Protein AF-G8S1B0-F1 (afdb_monomer)

Mean predicted aligned error: 18.27 Å

Structure (mmCIF, N/CA/C/O backbone):
data_AF-G8S1B0-F1
#
_entry.id   AF-G8S1B0-F1
#
loop_
_atom_site.group_PDB
_atom_site.id
_atom_site.type_symbol
_atom_site.label_atom_id
_atom_site.label_alt_id
_atom_site.label_comp_id
_atom_site.label_asym_id
_atom_site.label_entity_id
_atom_site.label_seq_id
_atom_site.pdbx_PDB_ins_code
_atom_site.Cartn_x
_atom_site.Cartn_y
_atom_site.Cartn_z
_atom_site.occupancy
_atom_site.B_iso_or_equiv
_atom_site.auth_seq_id
_atom_site.auth_comp_id
_atom_site.auth_asym_id
_atom_site.auth_atom_id
_atom_site.pdbx_PDB_model_num
ATOM 1 N N . MET A 1 1 ? -30.822 -54.345 44.678 1.00 43.06 1 MET A N 1
ATOM 2 C CA . MET A 1 1 ? -30.191 -54.391 43.342 1.00 43.06 1 MET A CA 1
ATOM 3 C C . MET A 1 1 ? -30.052 -52.938 42.883 1.00 43.06 1 MET A C 1
ATOM 5 O O . MET A 1 1 ? -31.027 -52.382 42.411 1.00 43.06 1 MET A O 1
ATOM 9 N N . THR A 1 2 ? -29.061 -52.163 43.344 1.00 36.84 2 THR A N 1
ATOM 10 C CA . THR A 1 2 ? -27.625 -52.171 42.955 1.00 36.84 2 THR A CA 1
ATOM 11 C C . THR A 1 2 ? -27.467 -51.902 41.455 1.00 36.84 2 THR A C 1
ATOM 13 O O . THR A 1 2 ? -28.017 -52.671 40.685 1.00 36.84 2 THR A O 1
ATOM 16 N N . ALA A 1 3 ? -26.723 -50.930 40.928 1.00 38.84 3 ALA A N 1
ATOM 17 C CA . ALA A 1 3 ? -26.108 -49.689 41.395 1.00 38.84 3 ALA A CA 1
ATOM 18 C C . ALA A 1 3 ? -25.647 -48.938 40.119 1.00 38.84 3 ALA A C 1
ATOM 20 O O . ALA A 1 3 ? -25.311 -49.568 39.123 1.00 38.84 3 ALA A O 1
ATOM 21 N N . VAL A 1 4 ? -25.659 -47.604 40.176 1.00 42.97 4 VAL A N 1
ATOM 22 C CA . VAL A 1 4 ? -24.613 -46.668 39.713 1.00 42.97 4 VAL A CA 1
ATOM 23 C C . VAL A 1 4 ? -23.665 -47.142 38.597 1.00 42.97 4 VAL A C 1
ATOM 25 O O . VAL A 1 4 ? -22.850 -48.028 38.822 1.00 42.97 4 VAL A O 1
ATOM 28 N N . ASN A 1 5 ? -23.599 -46.394 37.488 1.00 45.94 5 ASN A N 1
ATOM 29 C CA . ASN A 1 5 ? -22.332 -46.261 36.763 1.00 45.94 5 ASN A CA 1
ATOM 30 C C . ASN A 1 5 ? -21.895 -44.791 36.695 1.00 45.94 5 ASN A C 1
ATOM 32 O O . ASN A 1 5 ? -22.405 -43.992 35.911 1.00 45.94 5 ASN A O 1
ATOM 36 N N . LYS A 1 6 ? -20.969 -44.442 37.592 1.00 46.66 6 LYS A N 1
ATOM 37 C CA . LYS A 1 6 ? -20.290 -43.150 37.709 1.00 46.66 6 LYS A CA 1
ATOM 38 C C . LYS A 1 6 ? -18.830 -43.445 38.066 1.00 46.66 6 LYS A C 1
ATOM 40 O O . LYS A 1 6 ? -18.536 -43.852 39.181 1.00 46.66 6 LYS A O 1
ATOM 45 N N . ILE A 1 7 ? -17.939 -43.221 37.114 1.00 52.38 7 ILE A N 1
ATOM 46 C CA . ILE A 1 7 ? -16.470 -43.172 37.224 1.00 52.38 7 ILE A CA 1
ATOM 47 C C . ILE A 1 7 ? -16.101 -42.187 36.110 1.00 52.38 7 ILE A C 1
ATOM 49 O O . ILE A 1 7 ? -16.420 -42.453 34.962 1.00 52.38 7 ILE A O 1
ATOM 53 N N . LYS A 1 8 ? -15.649 -40.942 36.288 1.00 46.09 8 LYS A N 1
ATOM 54 C CA . LYS A 1 8 ? -14.748 -40.260 37.229 1.00 46.09 8 LYS A CA 1
ATOM 55 C C . LYS A 1 8 ? -13.370 -40.906 37.364 1.00 46.09 8 LYS A C 1
ATOM 57 O O . LYS A 1 8 ? -13.163 -41.711 38.258 1.00 46.09 8 LYS A O 1
ATOM 62 N N . ALA A 1 9 ? -12.422 -40.406 36.570 1.00 46.75 9 ALA A N 1
ATOM 63 C CA . ALA A 1 9 ? -11.045 -40.173 36.998 1.00 46.75 9 ALA A CA 1
ATOM 64 C C . ALA A 1 9 ? -10.407 -39.048 36.157 1.00 46.75 9 ALA A C 1
ATOM 66 O O . ALA A 1 9 ? -10.364 -39.112 34.933 1.00 46.75 9 ALA A O 1
ATOM 67 N N . ARG A 1 10 ? -9.942 -37.998 36.844 1.00 39.28 10 ARG A N 1
ATOM 68 C CA . ARG A 1 10 ? -8.823 -37.148 36.410 1.00 39.28 10 ARG A CA 1
ATOM 69 C C . ARG A 1 10 ? -7.539 -37.939 36.674 1.00 39.28 10 ARG A C 1
ATOM 71 O O . ARG A 1 10 ? -7.479 -38.604 37.704 1.00 39.28 10 ARG A O 1
ATOM 78 N N . GLY A 1 11 ? -6.512 -37.783 35.845 1.00 42.97 11 GLY A N 1
ATOM 79 C CA . GLY A 1 11 ? -5.170 -38.273 36.168 1.00 42.97 11 GLY A CA 1
ATOM 80 C C . GLY A 1 11 ? -4.238 -38.298 34.963 1.00 42.97 11 GLY A C 1
ATOM 81 O O . GLY A 1 11 ? -4.353 -39.156 34.104 1.00 42.97 11 GLY A O 1
ATOM 82 N N . THR A 1 12 ? -3.349 -37.316 34.915 1.00 47.34 12 THR A N 1
ATOM 83 C CA . THR A 1 12 ? -2.203 -37.119 34.017 1.00 47.34 12 THR A CA 1
ATOM 84 C C . THR A 1 12 ? -1.119 -38.197 34.160 1.00 47.34 12 THR A C 1
ATOM 86 O O . THR A 1 12 ? -0.865 -38.592 35.295 1.00 47.34 12 THR A O 1
ATOM 89 N N . ALA A 1 13 ? -0.405 -38.545 33.073 1.00 43.91 13 ALA A N 1
ATOM 90 C CA . ALA A 1 13 ? 1.067 -38.413 32.919 1.00 43.91 13 ALA A CA 1
ATOM 91 C C . ALA A 1 13 ? 1.710 -39.417 31.922 1.00 43.91 13 ALA A C 1
ATOM 93 O O . ALA A 1 13 ? 1.320 -40.579 31.872 1.00 43.91 13 ALA A O 1
ATOM 94 N N . THR A 1 14 ? 2.766 -38.928 31.242 1.00 40.19 14 THR A N 1
ATOM 95 C CA . THR A 1 14 ? 3.940 -39.647 30.673 1.00 40.19 14 THR A CA 1
ATOM 96 C C . THR A 1 14 ? 4.051 -39.799 29.136 1.00 40.19 14 THR A C 1
ATOM 98 O O . THR A 1 14 ? 3.695 -40.811 28.548 1.00 40.19 14 THR A O 1
ATOM 101 N N . THR A 1 15 ? 4.612 -38.747 28.520 1.00 50.31 15 THR A N 1
ATOM 102 C CA . THR A 1 15 ? 5.552 -38.636 27.364 1.00 50.31 15 THR A CA 1
ATOM 103 C C . THR A 1 15 ? 6.738 -39.638 27.409 1.00 50.31 15 THR A C 1
ATOM 105 O O . THR A 1 15 ? 7.060 -40.023 28.533 1.00 50.31 15 THR A O 1
ATOM 108 N N . PRO A 1 16 ? 7.554 -39.917 26.349 1.00 55.94 16 PRO A N 1
ATOM 109 C CA . PRO A 1 16 ? 7.408 -39.925 24.868 1.00 55.94 16 PRO A CA 1
ATOM 110 C C . PRO A 1 16 ? 7.788 -41.298 24.224 1.00 55.94 16 PRO A C 1
ATOM 112 O O . PRO A 1 16 ? 8.476 -42.086 24.856 1.00 55.94 16 PRO A O 1
ATOM 115 N N . GLU A 1 17 ? 7.512 -41.538 22.932 1.00 42.28 17 GLU A N 1
ATOM 116 C CA . GLU A 1 17 ? 8.460 -42.296 22.080 1.00 42.28 17 GLU A CA 1
ATOM 117 C C . GLU A 1 17 ? 8.334 -41.869 20.598 1.00 42.28 17 GLU A C 1
ATOM 119 O O . GLU A 1 17 ? 7.220 -41.840 20.070 1.00 42.28 17 GLU A O 1
ATOM 124 N N . PRO A 1 18 ? 9.433 -41.448 19.941 1.00 55.56 18 PRO A N 1
ATOM 125 C CA . PRO A 1 18 ? 9.419 -40.942 18.575 1.00 55.56 18 PRO A CA 1
ATOM 126 C C . PRO A 1 18 ? 9.523 -42.092 17.569 1.00 55.56 18 PRO A C 1
ATOM 128 O O . PRO A 1 18 ? 10.497 -42.842 17.562 1.00 55.56 18 PRO A O 1
ATOM 131 N N . GLU A 1 19 ? 8.571 -42.192 16.648 1.00 51.19 19 GLU A N 1
ATOM 132 C CA . GLU A 1 19 ? 8.740 -43.045 15.474 1.00 51.19 19 GLU A CA 1
ATOM 133 C C . GLU A 1 19 ? 9.707 -42.360 14.498 1.00 51.19 19 GLU A C 1
ATOM 135 O O . GLU A 1 19 ? 9.344 -41.482 13.712 1.00 51.19 19 GLU A O 1
ATOM 140 N N . HIS A 1 20 ? 10.983 -42.743 14.581 1.00 50.78 20 HIS A N 1
ATOM 141 C CA . HIS A 1 20 ? 12.014 -42.378 13.616 1.00 50.78 20 HIS A CA 1
ATOM 142 C C . HIS A 1 20 ? 11.718 -43.046 12.267 1.00 50.78 20 HIS A C 1
ATOM 144 O O . HIS A 1 20 ? 12.241 -44.114 11.956 1.00 50.78 20 HIS A O 1
ATOM 150 N N . THR A 1 21 ? 10.913 -42.391 11.431 1.00 48.19 21 THR A N 1
ATOM 151 C CA . THR A 1 21 ? 10.881 -42.696 9.998 1.00 48.19 21 THR A CA 1
ATOM 152 C C . THR A 1 21 ? 12.020 -41.935 9.329 1.00 48.19 21 THR A C 1
ATOM 154 O O . THR A 1 21 ? 11.974 -40.715 9.169 1.00 48.19 21 THR A O 1
ATOM 157 N N . THR A 1 22 ? 13.073 -42.668 8.969 1.00 54.56 22 THR A N 1
ATOM 158 C CA . THR A 1 22 ? 14.183 -42.223 8.123 1.00 54.56 22 THR A CA 1
ATOM 159 C C . THR A 1 22 ? 13.647 -41.603 6.833 1.00 54.56 22 THR A C 1
ATOM 161 O O . THR A 1 22 ? 13.317 -42.302 5.881 1.00 54.56 22 THR A O 1
ATOM 164 N N . THR A 1 23 ? 13.591 -40.275 6.793 1.00 53.59 23 THR A N 1
ATOM 165 C CA . THR A 1 23 ? 13.502 -39.508 5.550 1.00 53.59 23 THR A CA 1
ATOM 166 C C . THR A 1 23 ? 14.873 -38.877 5.373 1.00 53.59 23 THR A C 1
ATOM 168 O O . THR A 1 23 ? 15.352 -38.187 6.272 1.00 53.59 23 THR A O 1
ATOM 171 N N . GLY A 1 24 ? 15.563 -39.215 4.283 1.00 51.19 24 GLY A N 1
ATOM 172 C CA . GLY A 1 24 ? 16.912 -38.723 4.016 1.00 51.19 24 GLY A CA 1
ATOM 173 C C . 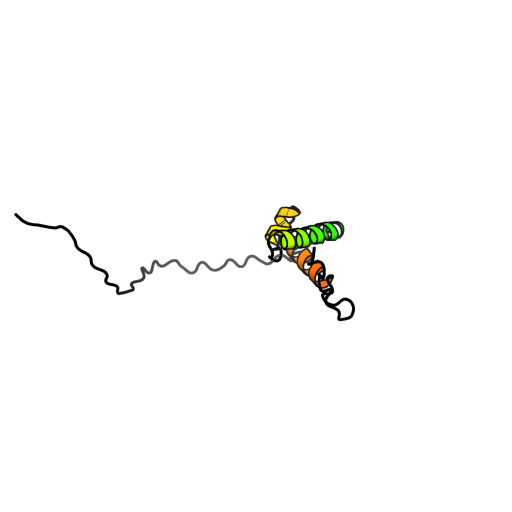GLY A 1 24 ? 16.985 -37.190 4.027 1.00 51.19 24 GLY A C 1
ATOM 174 O O . GLY A 1 24 ? 15.956 -36.522 3.909 1.00 51.19 24 GLY A O 1
ATOM 175 N N . PRO A 1 25 ? 18.188 -36.610 4.159 1.00 59.75 25 PRO A N 1
ATOM 176 C CA . PRO A 1 25 ? 18.366 -35.179 3.985 1.00 59.75 25 PRO A CA 1
ATOM 177 C C . PRO A 1 25 ? 18.012 -34.826 2.536 1.00 59.75 25 PRO A C 1
ATOM 179 O O . PRO A 1 25 ? 18.822 -34.986 1.625 1.00 59.75 25 PRO A O 1
ATOM 182 N N . THR A 1 26 ? 16.786 -34.358 2.310 1.00 59.09 26 THR A N 1
ATOM 183 C CA . THR A 1 26 ? 16.458 -33.593 1.111 1.00 59.09 26 THR A CA 1
ATOM 184 C C . THR A 1 26 ? 17.272 -32.314 1.219 1.00 59.09 26 THR A C 1
ATOM 186 O O . THR A 1 26 ? 16.909 -31.396 1.955 1.00 59.09 26 THR A O 1
ATOM 189 N N . ALA A 1 27 ? 18.432 -32.299 0.564 1.00 58.56 27 ALA A N 1
ATOM 190 C CA . ALA A 1 27 ? 19.228 -31.098 0.406 1.00 58.56 27 ALA A CA 1
ATOM 191 C C . ALA A 1 27 ? 18.306 -29.978 -0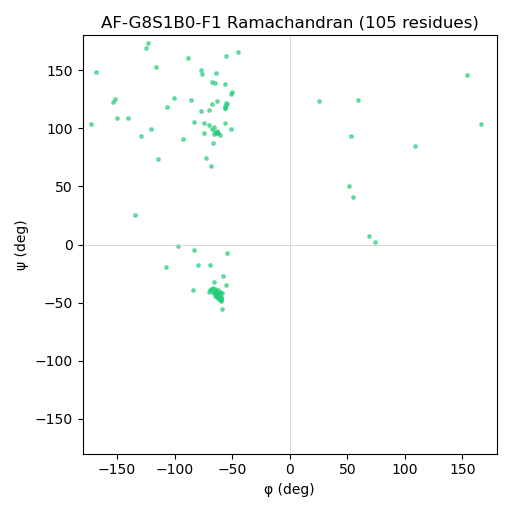.111 1.00 58.56 27 ALA A C 1
ATOM 193 O O . ALA A 1 27 ? 17.556 -30.215 -1.066 1.00 58.56 27 ALA A O 1
ATOM 194 N N . PRO A 1 28 ? 18.320 -28.780 0.498 1.00 66.31 28 PRO A N 1
ATOM 195 C CA . PRO A 1 28 ? 17.700 -27.620 -0.112 1.00 66.31 28 PRO A CA 1
ATOM 196 C C . PRO A 1 28 ? 18.344 -27.451 -1.484 1.00 66.31 28 PRO A C 1
ATOM 198 O O . PRO A 1 28 ? 19.556 -27.273 -1.589 1.00 66.31 28 PRO A O 1
ATOM 201 N N . VAL A 1 29 ? 17.553 -27.569 -2.546 1.00 62.81 29 VAL A N 1
ATOM 202 C CA . VAL A 1 29 ? 18.005 -27.152 -3.868 1.00 62.81 29 VAL A CA 1
ATOM 203 C C . VAL A 1 29 ? 18.173 -25.638 -3.764 1.00 62.81 29 VAL A C 1
ATOM 205 O O . VAL A 1 29 ? 17.182 -24.912 -3.737 1.00 62.81 29 VAL A O 1
ATOM 208 N N . GLU A 1 30 ? 19.414 -25.168 -3.614 1.00 61.75 30 GLU A N 1
ATOM 209 C CA . GLU A 1 30 ? 19.766 -23.756 -3.763 1.00 61.75 30 GLU A CA 1
ATOM 210 C C . GLU A 1 30 ? 19.398 -23.354 -5.190 1.00 61.75 30 GLU A C 1
ATOM 212 O O . GLU A 1 30 ? 20.132 -23.588 -6.151 1.00 61.75 30 GLU A O 1
ATOM 217 N N . GLN A 1 31 ? 18.196 -22.806 -5.347 1.00 67.31 31 GLN A N 1
ATOM 218 C CA . GLN A 1 31 ? 17.808 -22.144 -6.574 1.00 67.31 31 GLN A CA 1
ATOM 219 C C . GLN A 1 31 ? 18.740 -20.936 -6.729 1.00 67.31 31 GLN A C 1
ATOM 221 O O . GLN A 1 31 ? 18.799 -20.110 -5.814 1.00 67.31 31 GLN A O 1
ATOM 226 N N . PRO A 1 32 ? 19.480 -20.809 -7.846 1.00 62.91 32 PRO A N 1
ATOM 227 C CA . PRO A 1 32 ? 20.317 -19.646 -8.078 1.00 62.91 32 PRO A CA 1
ATOM 228 C C . PRO A 1 32 ? 19.457 -18.391 -7.950 1.00 62.91 32 PRO A C 1
ATOM 230 O O . PRO A 1 32 ? 18.464 -18.247 -8.670 1.00 62.91 32 PRO A O 1
ATOM 233 N N . ALA A 1 33 ? 19.813 -17.502 -7.022 1.00 61.88 33 ALA A N 1
ATOM 234 C CA . ALA A 1 33 ? 19.189 -16.197 -6.911 1.00 61.88 33 ALA A CA 1
ATOM 235 C C . ALA A 1 33 ? 19.476 -15.438 -8.212 1.00 61.88 33 ALA A C 1
ATOM 237 O O . ALA A 1 33 ? 20.550 -14.866 -8.402 1.00 61.88 33 ALA A O 1
ATOM 238 N N . THR A 1 34 ? 18.534 -15.476 -9.154 1.00 65.75 34 THR A N 1
ATOM 239 C CA . THR A 1 34 ? 18.558 -14.574 -10.302 1.00 65.75 34 THR A CA 1
ATOM 240 C C . THR A 1 34 ? 18.586 -13.148 -9.761 1.00 65.75 34 THR A C 1
ATOM 242 O O . THR A 1 34 ? 17.842 -12.883 -8.812 1.00 65.75 34 THR A O 1
ATOM 245 N N . PRO A 1 35 ? 19.390 -12.228 -10.324 1.00 59.84 35 PRO A N 1
ATOM 246 C CA . PRO A 1 35 ? 19.403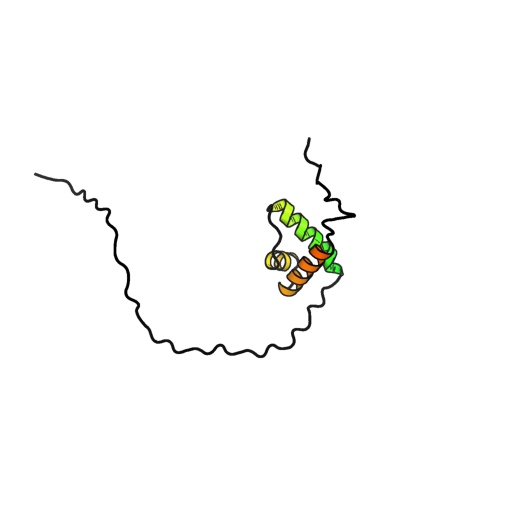 -10.840 -9.885 1.00 59.84 35 PRO A CA 1
ATOM 247 C C . PRO A 1 35 ? 17.983 -10.277 -9.991 1.00 59.84 35 PRO A C 1
ATOM 249 O O . PRO A 1 35 ? 17.466 -10.031 -11.082 1.00 59.84 35 PRO A O 1
ATOM 252 N N . GLN A 1 36 ? 17.326 -10.144 -8.837 1.00 60.56 36 GLN A N 1
ATOM 253 C CA . GLN A 1 36 ? 15.978 -9.620 -8.736 1.00 60.56 36 GLN A CA 1
ATOM 254 C C . GLN A 1 36 ? 16.086 -8.140 -9.068 1.00 60.56 36 GLN A C 1
ATOM 256 O O . GLN A 1 36 ? 16.602 -7.343 -8.287 1.00 60.56 36 GLN A O 1
ATOM 261 N N . THR A 1 37 ? 15.684 -7.788 -10.287 1.00 64.81 37 THR A N 1
ATOM 262 C CA . THR A 1 37 ? 15.591 -6.388 -10.691 1.00 64.81 37 THR A CA 1
ATOM 263 C C . THR A 1 37 ? 14.690 -5.708 -9.672 1.00 64.81 37 THR A C 1
ATOM 265 O O . THR A 1 37 ? 13.565 -6.166 -9.460 1.00 64.81 37 THR A O 1
ATOM 268 N N . ALA A 1 38 ? 15.212 -4.678 -8.996 1.00 62.81 38 ALA A N 1
ATOM 269 C CA . ALA A 1 38 ? 14.453 -3.955 -7.989 1.00 62.81 38 ALA A CA 1
ATOM 270 C C . ALA A 1 38 ? 13.108 -3.546 -8.608 1.00 62.81 38 ALA A C 1
ATOM 272 O O . ALA A 1 38 ? 13.104 -3.021 -9.729 1.00 62.81 38 ALA A O 1
ATOM 273 N N . PRO A 1 39 ? 11.975 -3.832 -7.944 1.00 63.38 39 PRO A N 1
ATOM 274 C CA . PRO A 1 39 ? 10.680 -3.479 -8.489 1.00 63.38 39 PRO A CA 1
ATOM 275 C C . PRO A 1 39 ? 10.666 -1.976 -8.762 1.00 63.38 39 PRO A C 1
ATOM 277 O O . PRO A 1 39 ? 10.827 -1.166 -7.849 1.00 63.38 39 PRO A O 1
ATOM 280 N N . VAL A 1 40 ? 10.501 -1.596 -10.030 1.00 71.75 40 VAL A N 1
ATOM 281 C CA . VAL A 1 40 ? 10.304 -0.195 -10.403 1.00 71.75 40 VAL A CA 1
ATOM 282 C C . VAL A 1 40 ? 8.951 0.204 -9.841 1.00 71.75 40 VAL A C 1
ATOM 284 O O . VAL A 1 40 ? 7.916 -0.140 -10.407 1.00 71.75 40 VAL A O 1
ATOM 287 N N . VAL A 1 41 ? 8.953 0.872 -8.688 1.00 67.81 41 VAL A N 1
ATOM 288 C CA . VAL A 1 41 ? 7.724 1.313 -8.034 1.00 67.81 41 VAL A CA 1
ATOM 289 C C . VAL A 1 41 ? 7.120 2.437 -8.868 1.00 67.81 41 VAL A C 1
ATOM 291 O O . VAL A 1 41 ? 7.730 3.503 -8.995 1.00 67.81 41 VAL A O 1
ATOM 294 N N . PRO A 1 42 ? 5.923 2.250 -9.443 1.00 77.62 42 PRO A N 1
ATOM 295 C CA . PRO A 1 42 ? 5.310 3.309 -10.216 1.00 77.62 42 PRO A CA 1
ATOM 296 C C . PRO A 1 42 ? 4.924 4.471 -9.293 1.00 77.62 42 PRO A C 1
ATOM 298 O O . PRO A 1 42 ? 4.121 4.311 -8.375 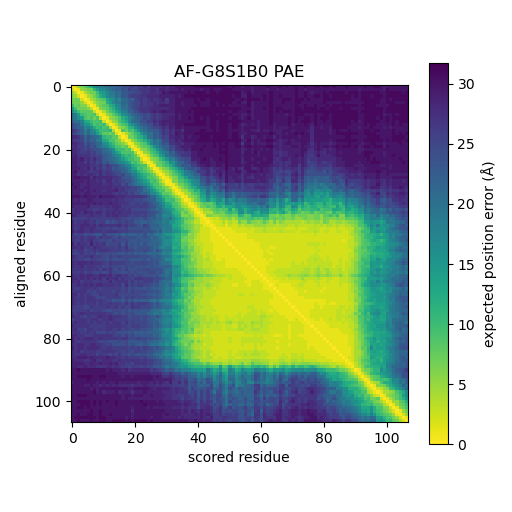1.00 77.62 42 PRO A O 1
ATOM 301 N N . ALA A 1 43 ? 5.471 5.662 -9.550 1.00 80.94 43 ALA A N 1
ATOM 302 C CA . ALA A 1 43 ? 5.260 6.844 -8.704 1.00 80.94 43 ALA A CA 1
ATOM 303 C C . ALA A 1 43 ? 3.774 7.227 -8.543 1.00 80.94 43 ALA A C 1
ATOM 305 O O . ALA A 1 43 ? 3.376 7.785 -7.522 1.00 80.94 43 ALA A O 1
ATOM 306 N N . HIS A 1 44 ? 2.933 6.882 -9.522 1.00 85.56 44 HIS A N 1
ATOM 307 C CA . HIS A 1 44 ? 1.491 7.125 -9.479 1.00 85.56 44 HIS A CA 1
ATOM 308 C C . HIS A 1 44 ? 0.746 6.258 -8.448 1.00 85.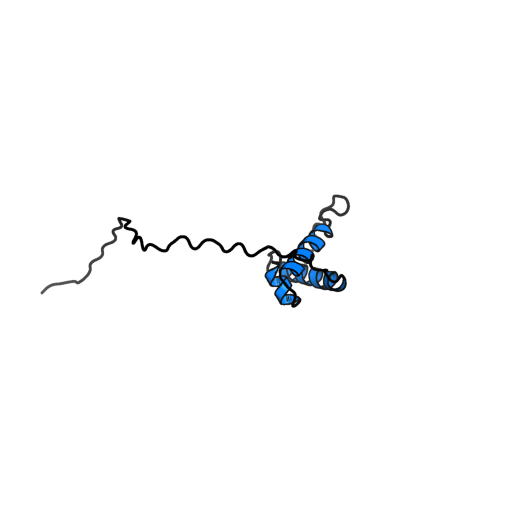56 44 HIS A C 1
ATOM 310 O O . HIS A 1 44 ? -0.369 6.605 -8.066 1.00 85.56 44 HIS A O 1
ATOM 316 N N . LEU A 1 45 ? 1.344 5.159 -7.967 1.00 89.50 45 LEU A N 1
ATOM 317 C CA . LEU A 1 45 ? 0.751 4.325 -6.916 1.00 89.50 45 LEU A CA 1
ATOM 318 C C . LEU A 1 45 ? 0.953 4.904 -5.518 1.00 89.50 45 LEU A C 1
ATOM 320 O O . LEU A 1 45 ? 0.243 4.529 -4.589 1.00 89.50 45 LEU A O 1
ATOM 324 N N . LEU A 1 46 ? 1.889 5.835 -5.355 1.00 89.50 46 LEU A N 1
ATOM 325 C CA . LEU A 1 46 ? 2.274 6.360 -4.050 1.00 89.50 46 LEU A CA 1
ATOM 326 C C . LEU A 1 46 ? 1.117 7.100 -3.343 1.00 89.50 46 LEU A C 1
ATOM 328 O O . LEU A 1 46 ? 0.880 6.824 -2.165 1.00 89.50 46 LEU A O 1
ATOM 332 N N . PRO A 1 47 ? 0.321 7.955 -4.022 1.00 90.69 47 PRO A N 1
ATOM 333 C CA . PRO A 1 47 ? -0.889 8.525 -3.432 1.00 90.69 47 PRO A CA 1
ATOM 334 C C . PRO A 1 47 ? -1.913 7.457 -3.017 1.00 90.69 47 PRO A C 1
ATOM 336 O O . PRO A 1 47 ? -2.407 7.492 -1.893 1.00 90.69 47 PRO A O 1
ATOM 339 N N . ALA A 1 48 ? -2.196 6.477 -3.882 1.00 92.56 48 ALA A N 1
ATOM 340 C CA . ALA A 1 48 ? -3.175 5.421 -3.608 1.00 92.56 48 ALA A CA 1
ATOM 341 C C . ALA A 1 48 ? -2.752 4.518 -2.434 1.00 92.56 48 ALA A C 1
ATOM 343 O O . ALA A 1 48 ? -3.571 4.168 -1.580 1.00 92.56 48 ALA A O 1
ATOM 344 N N . ALA A 1 49 ? -1.461 4.195 -2.350 1.00 92.31 49 ALA A N 1
ATOM 345 C CA . ALA A 1 49 ? -0.889 3.444 -1.245 1.00 92.31 49 ALA A CA 1
ATOM 346 C C . ALA A 1 49 ? -0.997 4.216 0.078 1.00 92.31 49 ALA A C 1
ATOM 348 O O . ALA A 1 49 ? -1.415 3.637 1.077 1.00 92.31 49 ALA A O 1
ATOM 349 N N . ARG A 1 50 ? -0.741 5.534 0.085 1.00 91.75 50 ARG A N 1
ATOM 350 C CA . ARG A 1 50 ? -0.937 6.381 1.279 1.00 91.75 50 ARG A CA 1
ATOM 351 C C . ARG A 1 50 ? -2.381 6.371 1.771 1.00 91.75 50 ARG A C 1
ATOM 353 O O . ARG A 1 50 ? -2.610 6.166 2.959 1.00 91.75 50 ARG A O 1
ATOM 360 N N . PHE A 1 51 ? -3.347 6.553 0.870 1.00 93.19 51 PHE A N 1
ATOM 361 C CA . PHE A 1 51 ? -4.764 6.475 1.235 1.00 93.19 51 PHE A CA 1
ATOM 362 C C . PHE A 1 51 ? -5.134 5.098 1.791 1.00 93.19 51 PHE A C 1
ATOM 364 O O . PHE A 1 51 ? -5.840 5.016 2.792 1.00 93.19 51 PHE A O 1
ATOM 371 N N . SER A 1 52 ? -4.619 4.025 1.184 1.00 93.56 52 SER A N 1
ATOM 372 C CA . SER A 1 52 ? -4.882 2.650 1.626 1.00 93.56 52 SER A CA 1
ATOM 373 C C . SER A 1 52 ? -4.324 2.365 3.020 1.00 93.56 52 SER A C 1
ATOM 375 O O . SER A 1 52 ? -5.015 1.740 3.821 1.00 93.56 52 SER A O 1
ATOM 377 N N . VAL A 1 53 ? -3.113 2.851 3.317 1.00 91.75 53 VAL A N 1
ATOM 378 C CA . VAL A 1 53 ? -2.481 2.757 4.644 1.00 91.75 53 VAL A CA 1
ATOM 379 C C . VAL A 1 53 ? -3.356 3.445 5.691 1.00 91.75 53 VAL A C 1
ATOM 381 O O . VAL A 1 53 ? -3.793 2.795 6.637 1.00 91.75 53 VAL A O 1
ATOM 384 N N . VAL A 1 54 ? -3.689 4.725 5.481 1.00 93.31 54 VAL A N 1
ATOM 385 C CA . VAL A 1 54 ? -4.498 5.511 6.429 1.00 93.31 54 VAL A CA 1
ATOM 386 C C . VAL A 1 54 ? -5.871 4.879 6.639 1.00 93.31 54 VAL A C 1
ATOM 388 O O . VAL A 1 54 ? -6.322 4.731 7.771 1.00 93.31 54 VAL A O 1
ATOM 391 N N . GLN A 1 55 ? -6.537 4.466 5.560 1.00 94.25 55 GLN A N 1
ATOM 392 C CA . GLN A 1 55 ? -7.850 3.838 5.651 1.00 94.25 55 GLN A CA 1
ATOM 393 C C . GLN A 1 55 ? -7.792 2.516 6.432 1.00 94.25 55 GLN A C 1
ATOM 395 O O . GLN A 1 55 ? -8.670 2.249 7.253 1.00 94.25 55 GLN A O 1
ATOM 400 N N . HIS A 1 56 ? -6.781 1.678 6.182 1.00 92.69 56 HIS A N 1
ATOM 401 C CA . HIS A 1 56 ? -6.608 0.416 6.899 1.00 92.69 56 HIS A CA 1
ATOM 402 C C . HIS A 1 56 ? -6.384 0.657 8.395 1.00 92.69 56 HIS A C 1
ATOM 404 O O . HIS A 1 56 ? -7.067 0.036 9.210 1.00 92.69 56 HIS A O 1
ATOM 410 N N . GLU A 1 57 ? -5.510 1.598 8.749 1.00 93.62 57 GLU A N 1
ATOM 411 C CA . GLU A 1 57 ? -5.239 1.970 10.142 1.00 93.62 57 GLU A CA 1
ATOM 412 C C . GLU A 1 57 ? -6.488 2.524 10.837 1.00 93.62 57 GLU A C 1
ATOM 414 O O . GLU A 1 57 ? -6.801 2.123 11.954 1.00 93.62 57 GLU A O 1
ATOM 419 N N . GLN A 1 58 ? -7.267 3.370 10.160 1.00 94.81 58 GLN A N 1
ATOM 420 C CA . GLN A 1 58 ? -8.527 3.896 10.696 1.00 94.81 58 GLN A CA 1
ATOM 421 C C . GLN A 1 58 ? -9.604 2.818 10.881 1.00 94.81 58 GLN A C 1
ATOM 423 O O . GLN A 1 58 ? -10.426 2.924 11.786 1.00 94.81 58 GLN A O 1
ATOM 428 N N . THR A 1 59 ? -9.617 1.794 10.025 1.00 94.31 59 THR A N 1
ATOM 429 C CA . THR A 1 59 ? -10.647 0.741 10.045 1.00 94.31 59 THR A CA 1
ATOM 430 C C . THR A 1 59 ? -10.326 -0.363 11.051 1.00 94.31 59 THR A C 1
ATOM 432 O O . THR A 1 59 ? -11.225 -0.889 11.701 1.00 94.31 59 THR A O 1
ATOM 435 N N . THR A 1 60 ? -9.053 -0.742 11.162 1.00 94.94 60 THR A N 1
ATOM 436 C CA . THR A 1 60 ? -8.618 -1.916 11.937 1.00 94.94 60 THR A CA 1
ATOM 437 C C . THR A 1 60 ? -7.905 -1.549 13.236 1.00 94.94 60 THR A C 1
ATOM 439 O O . THR A 1 60 ? -7.789 -2.388 14.128 1.00 94.94 60 THR A O 1
ATOM 442 N N . GLY A 1 61 ? -7.398 -0.318 13.346 1.00 93.75 61 GLY A N 1
ATOM 443 C CA . GLY A 1 61 ? -6.491 0.091 14.418 1.00 93.75 61 GLY A CA 1
ATOM 444 C C . GLY A 1 61 ? -5.101 -0.552 14.337 1.00 93.75 61 GLY A C 1
ATOM 445 O O . GLY A 1 61 ? -4.320 -0.400 15.272 1.00 93.75 61 GLY A O 1
ATOM 446 N N . GLN A 1 62 ? -4.792 -1.282 13.261 1.00 92.50 62 GLN A N 1
ATOM 447 C CA . GLN A 1 62 ? -3.521 -1.973 13.048 1.00 92.50 62 GLN A CA 1
ATOM 448 C C . GLN A 1 62 ? -2.782 -1.385 11.838 1.00 92.50 62 GLN A C 1
ATOM 450 O O . GLN A 1 62 ? -3.425 -0.854 10.931 1.00 92.50 62 GLN A O 1
ATOM 455 N N . PRO A 1 63 ? -1.439 -1.456 11.798 1.00 91.38 63 PRO A N 1
ATOM 456 C CA . PRO A 1 63 ? -0.675 -1.053 10.623 1.00 91.38 63 PRO A CA 1
ATOM 457 C C . PRO A 1 63 ? -0.933 -2.006 9.449 1.00 91.38 63 PRO A C 1
ATOM 459 O O . PRO A 1 63 ? -0.963 -3.222 9.629 1.00 91.38 63 PRO A O 1
ATOM 462 N N . ILE A 1 64 ? -1.047 -1.459 8.233 1.00 93.81 64 ILE A N 1
ATOM 463 C CA . ILE A 1 64 ? -1.252 -2.275 7.027 1.00 93.81 64 ILE A CA 1
ATOM 464 C C . ILE A 1 64 ? -0.041 -3.173 6.738 1.00 93.81 64 ILE A C 1
ATOM 466 O O . ILE A 1 64 ? 1.115 -2.748 6.853 1.00 93.81 64 ILE A O 1
ATOM 470 N N . THR A 1 65 ? -0.313 -4.413 6.338 1.00 94.06 65 THR A N 1
ATOM 471 C CA . THR A 1 65 ? 0.703 -5.384 5.911 1.00 94.06 65 THR A CA 1
ATOM 472 C C . THR A 1 65 ? 1.000 -5.262 4.412 1.00 94.06 65 THR A C 1
ATOM 474 O O . THR A 1 65 ? 0.209 -4.701 3.648 1.00 94.06 65 THR A O 1
ATOM 477 N N . ALA A 1 66 ? 2.149 -5.784 3.967 1.00 93.06 66 ALA A N 1
ATOM 478 C C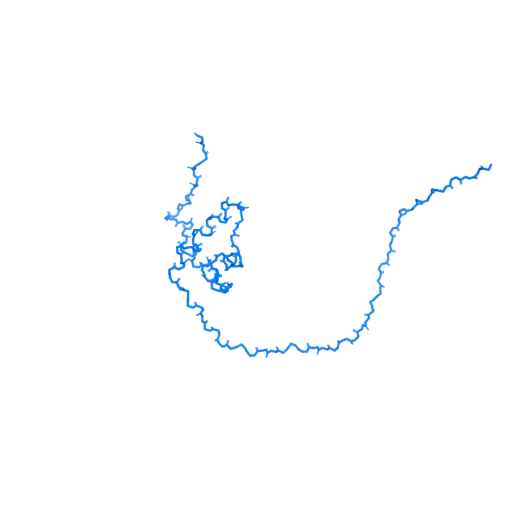A . ALA A 1 66 ? 2.501 -5.796 2.546 1.00 93.06 66 ALA A CA 1
ATOM 479 C C . ALA A 1 66 ? 1.497 -6.616 1.719 1.00 93.06 66 ALA A C 1
ATOM 481 O O . ALA A 1 66 ? 1.101 -6.173 0.643 1.00 93.06 66 ALA A O 1
ATOM 482 N N . ASP A 1 67 ? 1.031 -7.751 2.246 1.00 94.31 67 ASP A N 1
ATOM 483 C CA . ASP A 1 67 ? 0.027 -8.598 1.595 1.00 94.31 67 ASP A CA 1
ATOM 484 C C . ASP A 1 67 ? -1.330 -7.891 1.458 1.00 94.31 67 ASP A C 1
ATOM 486 O O . ASP A 1 67 ? -1.919 -7.887 0.377 1.00 94.31 67 ASP A O 1
ATOM 490 N N . ASP A 1 68 ? -1.802 -7.208 2.507 1.00 93.44 68 ASP A N 1
ATOM 491 C CA . ASP A 1 68 ? -3.061 -6.454 2.444 1.00 93.44 68 ASP A CA 1
ATOM 492 C C . ASP A 1 68 ? -2.995 -5.304 1.435 1.00 93.44 68 ASP A C 1
ATOM 494 O O . ASP A 1 68 ? -3.956 -5.044 0.702 1.00 93.44 68 ASP A O 1
ATOM 498 N N . LEU A 1 69 ? -1.865 -4.595 1.385 1.00 94.12 69 LEU A N 1
ATOM 499 C CA . LEU A 1 69 ? -1.670 -3.517 0.421 1.00 94.12 69 LEU A CA 1
ATOM 500 C C . LEU A 1 69 ? -1.559 -4.063 -1.012 1.00 94.12 69 LEU A C 1
ATOM 502 O O . LEU A 1 69 ? -2.126 -3.472 -1.935 1.00 94.12 69 LEU A O 1
ATOM 506 N N . ALA A 1 70 ? -0.880 -5.197 -1.189 1.00 94.44 70 ALA A N 1
ATOM 507 C CA . ALA A 1 70 ? -0.758 -5.890 -2.466 1.00 94.44 70 ALA A CA 1
ATOM 508 C C . ALA A 1 70 ? -2.125 -6.295 -3.026 1.00 94.44 70 ALA A C 1
ATOM 510 O O . ALA A 1 70 ? -2.419 -6.007 -4.188 1.00 94.44 70 ALA A O 1
ATOM 511 N N . LEU A 1 71 ? -2.993 -6.865 -2.185 1.00 95.00 71 LEU A N 1
ATOM 512 C CA . LEU A 1 71 ? -4.360 -7.231 -2.558 1.00 95.00 71 LEU A CA 1
ATOM 513 C C . LEU A 1 71 ? -5.205 -6.012 -2.947 1.00 95.00 71 LEU A C 1
ATOM 515 O O . LEU A 1 71 ? -5.934 -6.058 -3.936 1.00 95.00 71 LEU A O 1
ATOM 519 N N . ARG A 1 72 ? -5.098 -4.904 -2.205 1.00 92.81 72 ARG A N 1
ATOM 520 C CA . ARG A 1 72 ? -5.883 -3.682 -2.462 1.00 92.81 72 ARG A CA 1
ATOM 521 C C . ARG A 1 72 ? -5.498 -2.977 -3.758 1.00 92.81 72 ARG A C 1
ATOM 523 O O . ARG A 1 72 ? -6.369 -2.437 -4.434 1.00 92.81 72 ARG A O 1
ATOM 530 N N . LEU A 1 73 ? -4.206 -2.951 -4.085 1.00 92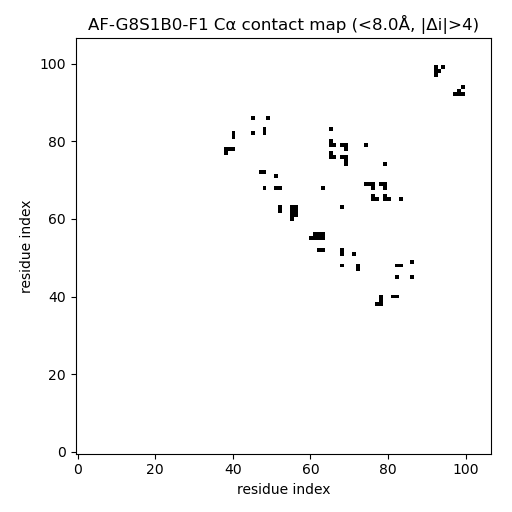.06 73 LEU A N 1
ATOM 531 C CA . LEU A 1 73 ? -3.684 -2.270 -5.275 1.00 92.06 73 LEU A CA 1
ATOM 532 C C . LEU A 1 73 ? -3.466 -3.213 -6.467 1.00 92.06 73 LEU A C 1
ATOM 534 O O . LEU A 1 73 ? -3.068 -2.747 -7.532 1.00 92.06 73 LEU A O 1
ATOM 538 N N . ASN A 1 74 ? -3.739 -4.511 -6.300 1.00 93.12 74 ASN A N 1
ATOM 539 C CA . ASN A 1 74 ? -3.480 -5.563 -7.283 1.00 93.12 74 ASN A CA 1
ATOM 540 C C . ASN A 1 74 ? -2.025 -5.548 -7.797 1.00 93.12 74 ASN A C 1
ATOM 542 O O . ASN A 1 74 ? -1.760 -5.532 -9.001 1.00 93.12 74 ASN A O 1
ATOM 546 N N . ILE A 1 75 ? -1.078 -5.510 -6.859 1.00 90.94 75 ILE A N 1
ATOM 547 C CA . ILE A 1 75 ? 0.372 -5.515 -7.107 1.00 90.94 75 ILE A CA 1
ATOM 548 C C . ILE A 1 75 ? 1.031 -6.692 -6.385 1.00 90.94 75 ILE A C 1
ATOM 550 O O . ILE A 1 75 ? 0.391 -7.393 -5.608 1.00 90.94 75 ILE A O 1
ATOM 554 N N . THR A 1 76 ? 2.324 -6.919 -6.619 1.00 91.38 76 THR A N 1
ATOM 555 C CA . THR A 1 76 ? 3.066 -7.949 -5.881 1.00 91.38 76 THR A CA 1
ATOM 556 C C . THR A 1 76 ? 3.419 -7.478 -4.460 1.00 91.38 76 THR A C 1
ATOM 558 O O . THR A 1 76 ? 3.663 -6.282 -4.259 1.00 91.38 76 THR A O 1
ATOM 561 N N . PRO A 1 77 ? 3.533 -8.398 -3.479 1.00 90.12 77 PRO A N 1
ATOM 562 C CA . PRO A 1 77 ? 3.947 -8.061 -2.112 1.00 90.12 77 PRO A CA 1
ATOM 563 C C . PRO A 1 77 ? 5.288 -7.321 -2.037 1.00 90.12 77 PRO A C 1
ATOM 565 O O . PRO A 1 77 ? 5.430 -6.401 -1.243 1.00 90.12 77 PRO A O 1
ATOM 568 N N . ALA A 1 78 ? 6.240 -7.632 -2.924 1.00 88.31 78 ALA A N 1
ATOM 569 C CA . ALA A 1 78 ? 7.540 -6.955 -2.973 1.00 88.31 78 ALA A CA 1
ATOM 570 C C . ALA A 1 78 ? 7.428 -5.461 -3.357 1.00 88.31 78 ALA A C 1
ATOM 572 O O . ALA A 1 78 ? 8.124 -4.604 -2.805 1.00 88.31 78 ALA A O 1
ATOM 573 N N . VAL A 1 79 ? 6.522 -5.117 -4.284 1.00 89.50 79 VAL A N 1
ATOM 574 C CA . VAL A 1 79 ? 6.244 -3.711 -4.638 1.00 89.50 79 VAL A CA 1
ATOM 575 C C . VAL A 1 79 ? 5.526 -3.017 -3.478 1.00 89.50 79 VAL A C 1
ATOM 577 O O . VAL A 1 79 ? 5.846 -1.874 -3.151 1.00 89.50 79 VAL A O 1
ATOM 580 N N . ALA A 1 80 ? 4.580 -3.707 -2.837 1.00 91.25 80 ALA A N 1
ATOM 581 C CA . ALA A 1 80 ? 3.844 -3.193 -1.686 1.00 91.25 80 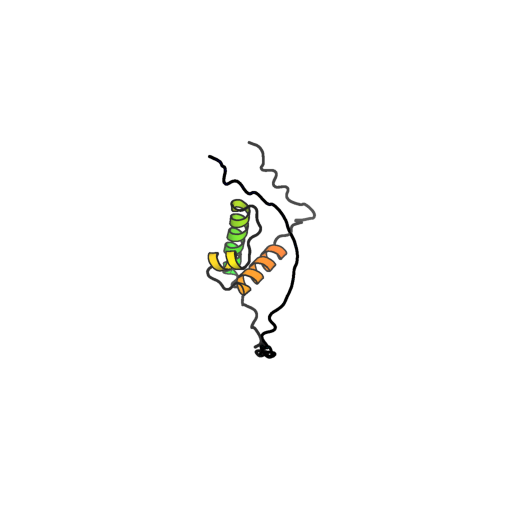ALA A CA 1
ATOM 582 C C . ALA A 1 80 ? 4.760 -2.915 -0.482 1.00 91.25 80 ALA A C 1
ATOM 584 O O . ALA A 1 80 ? 4.651 -1.858 0.134 1.00 91.25 80 ALA A O 1
ATOM 585 N N . GLU A 1 81 ? 5.709 -3.803 -0.189 1.00 91.31 81 GLU A N 1
ATOM 586 C CA . GLU A 1 81 ? 6.717 -3.609 0.855 1.00 91.31 81 GLU A CA 1
ATOM 587 C C . GLU A 1 81 ? 7.575 -2.370 0.576 1.00 91.31 81 GLU A C 1
ATOM 589 O O . GLU A 1 81 ? 7.739 -1.509 1.442 1.00 91.31 81 GLU A O 1
ATOM 594 N N . THR A 1 82 ? 8.038 -2.218 -0.668 1.00 89.94 82 THR A N 1
ATOM 595 C CA . THR A 1 82 ? 8.810 -1.036 -1.080 1.00 89.94 82 THR A CA 1
ATOM 596 C C . THR A 1 82 ? 7.988 0.250 -0.916 1.00 89.94 82 THR A C 1
ATOM 598 O O . THR A 1 82 ? 8.501 1.263 -0.430 1.00 89.94 82 THR A O 1
ATOM 601 N N . LEU A 1 83 ? 6.695 0.219 -1.261 1.00 90.81 83 LEU A N 1
ATOM 602 C CA . LEU A 1 83 ? 5.772 1.341 -1.061 1.00 90.81 83 LEU A CA 1
ATOM 603 C C . LEU A 1 83 ? 5.579 1.677 0.421 1.00 90.81 83 LEU A C 1
ATOM 605 O O . LEU A 1 83 ? 5.629 2.853 0.774 1.00 90.81 83 LEU A O 1
ATOM 609 N N . ILE A 1 84 ? 5.388 0.680 1.289 1.00 91.12 84 ILE A N 1
ATOM 610 C CA . ILE A 1 84 ? 5.217 0.890 2.735 1.00 91.12 84 ILE A CA 1
ATOM 611 C C . ILE A 1 84 ? 6.466 1.541 3.329 1.00 91.12 84 ILE A C 1
ATOM 613 O O . ILE A 1 84 ? 6.343 2.533 4.049 1.00 91.12 84 ILE A O 1
ATOM 617 N N . THR A 1 85 ? 7.655 1.037 2.995 1.00 90.00 85 THR A N 1
ATOM 618 C CA . THR A 1 85 ? 8.930 1.618 3.441 1.00 90.00 85 THR A CA 1
ATOM 619 C C . THR A 1 85 ? 9.066 3.060 2.963 1.00 90.00 85 THR A C 1
ATOM 621 O O . THR A 1 85 ? 9.252 3.961 3.776 1.00 90.00 85 THR A O 1
ATOM 624 N N . THR A 1 86 ? 8.814 3.315 1.674 1.00 88.31 86 THR A N 1
ATOM 625 C CA . THR A 1 86 ? 8.861 4.673 1.104 1.00 88.31 86 THR A CA 1
ATOM 626 C C . THR A 1 86 ? 7.881 5.624 1.801 1.00 88.31 86 THR A C 1
ATOM 628 O O . THR A 1 86 ? 8.208 6.779 2.077 1.00 88.31 86 THR A O 1
ATOM 631 N N . ILE A 1 87 ? 6.662 5.166 2.103 1.00 87.69 87 ILE A N 1
ATOM 632 C CA . ILE A 1 87 ? 5.648 5.969 2.799 1.00 87.69 87 ILE A CA 1
ATOM 633 C C . ILE A 1 87 ? 6.073 6.268 4.234 1.00 87.69 87 ILE A C 1
ATOM 635 O O . ILE A 1 87 ? 5.884 7.398 4.673 1.00 87.69 87 ILE A O 1
ATOM 639 N N . ARG A 1 88 ? 6.649 5.295 4.946 1.00 85.31 88 ARG A N 1
ATOM 640 C CA . ARG A 1 88 ? 7.153 5.479 6.314 1.00 85.31 88 ARG A CA 1
ATOM 641 C C . ARG A 1 88 ? 8.336 6.440 6.357 1.00 85.31 88 ARG A C 1
ATOM 643 O O . ARG A 1 88 ? 8.339 7.323 7.205 1.00 85.31 88 ARG A O 1
ATOM 650 N N . ASP A 1 89 ? 9.256 6.343 5.403 1.00 80.00 89 ASP A N 1
ATOM 651 C CA . ASP A 1 89 ? 10.389 7.266 5.286 1.00 80.00 89 ASP A CA 1
ATOM 652 C C . ASP A 1 89 ? 9.934 8.688 4.934 1.00 80.00 89 ASP A C 1
ATOM 654 O O . ASP A 1 89 ? 10.462 9.673 5.448 1.00 80.00 89 ASP A O 1
ATOM 658 N N . THR A 1 90 ? 8.905 8.810 4.087 1.00 71.94 90 THR A N 1
ATOM 659 C CA . THR A 1 90 ? 8.320 10.112 3.721 1.00 71.94 90 THR A CA 1
ATOM 660 C C . THR A 1 90 ? 7.298 10.614 4.741 1.00 71.94 90 THR A C 1
ATOM 662 O O . THR A 1 90 ? 6.775 11.714 4.573 1.00 71.94 90 THR A O 1
ATOM 665 N N . ASN A 1 91 ? 6.966 9.835 5.772 1.00 59.62 91 ASN A N 1
ATOM 666 C CA . ASN A 1 91 ? 6.162 10.298 6.890 1.00 59.62 91 ASN A CA 1
ATOM 667 C C . ASN A 1 91 ? 7.124 10.800 7.969 1.00 59.62 91 ASN A C 1
ATOM 669 O O . ASN A 1 91 ? 7.563 10.010 8.809 1.00 59.62 91 ASN A O 1
ATOM 673 N N . PRO A 1 92 ? 7.487 12.096 7.980 1.00 53.81 92 PRO A N 1
ATOM 674 C CA . PRO A 1 92 ? 8.213 12.640 9.100 1.00 53.81 92 PRO A CA 1
ATOM 675 C C . PRO A 1 92 ? 7.277 12.581 10.309 1.00 53.81 92 PRO A C 1
ATOM 677 O O . PRO A 1 92 ? 6.529 13.515 10.583 1.00 53.81 92 PRO A O 1
ATOM 680 N N . ALA A 1 93 ? 7.394 11.519 11.111 1.00 53.50 93 ALA A N 1
ATOM 681 C CA . ALA A 1 93 ? 6.856 11.465 12.471 1.00 53.50 93 ALA A CA 1
ATOM 682 C C . ALA A 1 93 ? 7.357 12.650 13.336 1.00 53.50 93 ALA A C 1
ATOM 684 O O . ALA A 1 93 ? 6.899 12.862 14.455 1.00 53.50 93 ALA A O 1
ATOM 685 N N . ARG A 1 94 ? 8.291 13.447 12.801 1.00 48.16 94 ARG A N 1
ATOM 686 C CA . ARG A 1 94 ? 8.688 14.770 13.264 1.00 48.16 94 ARG A CA 1
ATOM 687 C C . ARG A 1 94 ? 8.673 15.766 12.109 1.00 48.16 94 ARG A C 1
ATOM 689 O O . ARG A 1 94 ? 9.692 15.967 11.452 1.00 48.16 94 ARG A O 1
ATOM 696 N N . ILE A 1 95 ? 7.565 16.468 11.915 1.00 55.22 95 ILE A N 1
ATOM 697 C CA . ILE A 1 95 ? 7.609 17.739 11.191 1.00 55.22 95 ILE A CA 1
ATOM 698 C C . ILE A 1 95 ? 8.240 18.724 12.184 1.00 55.22 95 ILE A C 1
ATOM 700 O O . ILE A 1 95 ? 7.617 19.071 13.183 1.00 55.22 95 ILE A O 1
ATOM 704 N N . ASN A 1 96 ? 9.515 19.083 12.007 1.00 54.69 96 ASN A N 1
ATOM 705 C CA . ASN A 1 96 ? 10.229 20.010 12.905 1.00 54.69 96 ASN A CA 1
ATOM 706 C C . ASN A 1 96 ? 10.227 19.607 14.398 1.00 54.69 96 ASN A C 1
ATOM 708 O O . ASN A 1 96 ? 10.033 20.443 15.275 1.00 54.69 96 ASN A O 1
ATOM 712 N N . GLY A 1 97 ? 10.403 18.320 14.712 1.00 55.25 97 GLY A N 1
ATOM 713 C CA . GLY A 1 97 ? 10.438 17.853 16.107 1.00 55.25 97 GLY A CA 1
ATOM 714 C C . GLY A 1 97 ? 9.081 17.809 16.819 1.00 55.25 97 GLY A C 1
ATOM 715 O O . GLY A 1 97 ? 9.037 17.423 17.983 1.00 55.25 97 GLY A O 1
ATOM 716 N N . HIS A 1 98 ? 7.984 18.140 16.133 1.00 43.78 98 HIS A N 1
ATOM 717 C CA . HIS A 1 98 ? 6.636 18.063 16.679 1.00 43.78 98 HIS A CA 1
ATOM 718 C C . HIS A 1 98 ? 5.936 16.788 16.192 1.00 43.78 98 HIS A C 1
ATOM 720 O O . HIS A 1 98 ? 5.840 16.538 14.988 1.00 43.78 98 HIS A O 1
ATOM 726 N N . ILE A 1 99 ? 5.432 15.990 17.133 1.00 53.75 99 ILE A N 1
ATOM 727 C CA . ILE A 1 99 ? 4.441 14.943 16.862 1.00 53.75 99 ILE A CA 1
ATOM 728 C C . ILE A 1 99 ? 3.109 15.671 16.688 1.00 53.75 99 ILE A C 1
ATOM 730 O O . ILE A 1 99 ? 2.672 16.292 17.657 1.00 53.75 99 ILE A O 1
ATOM 734 N N . PR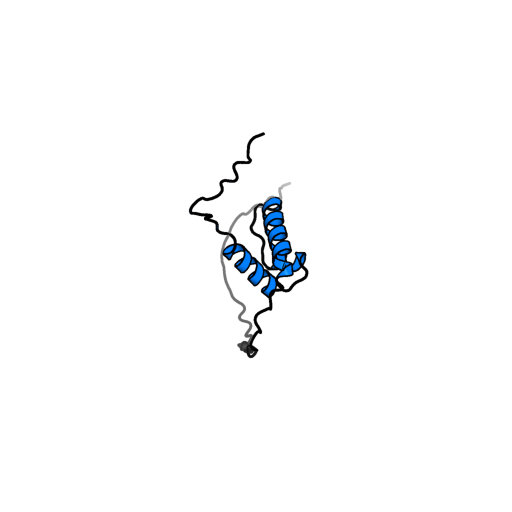O A 1 100 ? 2.459 15.673 15.508 1.00 56.94 100 PRO A N 1
ATOM 735 C CA . PRO A 1 100 ? 1.091 16.154 15.421 1.00 56.94 100 PRO A CA 1
ATOM 736 C C . PRO A 1 100 ? 0.237 15.222 16.280 1.00 56.94 100 PRO A C 1
ATOM 738 O O . PRO A 1 100 ? -0.156 14.135 15.863 1.00 56.94 100 PRO A O 1
ATOM 741 N N . THR A 1 101 ? -0.006 15.621 17.525 1.00 59.59 101 THR A N 1
ATOM 742 C CA . THR A 1 101 ? -1.089 15.065 18.313 1.00 59.59 101 THR A CA 1
ATOM 743 C C . THR A 1 101 ? -2.346 15.288 17.492 1.00 59.59 101 THR A C 1
ATOM 745 O O . THR A 1 101 ? -2.686 16.419 17.143 1.00 59.59 101 THR A O 1
ATOM 748 N N . LEU A 1 102 ? -3.014 14.194 17.130 1.00 56.88 102 LEU A N 1
ATOM 749 C CA . LEU A 1 102 ? -4.340 14.214 16.534 1.00 56.88 102 LEU A CA 1
ATOM 750 C C . LEU A 1 102 ? -5.329 14.700 17.613 1.00 56.88 102 LEU A C 1
ATOM 752 O O . LEU A 1 102 ? -6.142 13.939 18.130 1.00 56.88 102 LEU A O 1
ATOM 756 N N . THR A 1 103 ? -5.221 15.970 18.015 1.00 51.91 103 THR A N 1
ATOM 757 C CA . THR A 1 103 ? -6.185 16.680 18.860 1.00 51.91 103 THR A CA 1
ATOM 758 C C . THR A 1 103 ? -7.408 16.962 17.996 1.00 51.91 103 THR A C 1
ATOM 760 O O . THR A 1 103 ? -7.624 18.057 17.493 1.00 51.91 103 THR A O 1
ATOM 763 N N . GLY A 1 104 ? -8.174 15.906 17.754 1.00 51.09 104 GLY A N 1
ATOM 764 C CA . GLY A 1 104 ? -9.473 15.922 17.087 1.00 51.09 104 GLY A CA 1
ATOM 765 C C . GLY A 1 104 ? -10.486 15.069 17.845 1.00 51.09 104 GLY A C 1
ATOM 766 O O . GLY A 1 104 ? -11.408 14.528 17.250 1.00 51.09 104 GLY A O 1
ATOM 767 N N . GLY A 1 105 ? -10.280 14.893 19.152 1.00 56.19 105 GLY A N 1
ATOM 768 C CA . GLY A 1 105 ? -11.148 14.122 20.033 1.00 56.19 105 GLY A CA 1
ATOM 769 C C . GLY A 1 105 ? -11.821 15.002 21.078 1.00 56.19 105 GLY A C 1
ATOM 770 O O . GLY A 1 105 ? -11.436 14.935 22.238 1.00 56.19 105 GLY A O 1
ATOM 771 N N . ALA A 1 106 ? -12.811 15.801 20.677 1.00 51.16 106 ALA A N 1
ATOM 772 C CA . ALA A 1 106 ? -13.971 16.157 21.501 1.00 51.16 106 ALA A CA 1
ATOM 773 C C . ALA A 1 106 ? -14.998 16.948 20.669 1.00 51.16 106 ALA A C 1
ATOM 775 O O . ALA A 1 106 ? -14.785 18.122 20.401 1.00 51.16 106 ALA A O 1
ATOM 776 N N . ARG A 1 107 ? -16.069 16.238 20.291 1.00 52.19 107 ARG A N 1
ATOM 777 C CA . ARG A 1 107 ? -17.494 16.626 20.363 1.00 52.19 107 ARG A CA 1
ATOM 778 C C . ARG A 1 107 ? -17.900 17.999 19.832 1.00 52.19 107 ARG A C 1
ATOM 780 O O . ARG A 1 107 ? -17.625 19.004 20.517 1.00 52.19 107 ARG A O 1
#

Radius of gyration: 27.6 Å; Cα contacts (8 Å, |Δi|>4): 47; chains: 1; bounding box: 50×74×54 Å

Nearest PDB structures (foldseek):
  6uu8-assembly1_FFF  TM=7.694E-01  e=1.256E+00  Escherichia coli
  5ipl-assembly1_F  TM=5.871E-01  e=4.829E-01  Escherichia coli
  6uu7-assembly1_FFF  TM=6.202E-01  e=9.133E-01  Escherichia coli K-12
  8x6g-assembly1_H  TM=6.031E-01  e=1.427E+00  Staphylococcus aureus
  7vf9-assembly1_F  TM=4.453E-01  e=2.875E+00  Pseudomonas aeruginosa PAO1

Secondary structure (DSSP, 8-state):
------------------------------------PPP---TTHHHHHHHHHHHHHHHHSSPPPHHHHHHHHT--HHHHHHHHHHHHHTS-S-BTTB---------

Sequence (107 aa):
MTAVNKIKARGTATTPEPEHTTTGPTAPVEQPATPQTAPVVPAHLLPAARFSVVQHEQTTGQPITADDLALRLNITPAVAETLITTIRDTNPARINGHIPTLTGGAR

Solvent-accessible surface area (backbone atoms only — not comparable to full-atom values): 7342 Å² total; per-residue (Å²): 134,86,78,88,93,84,79,90,80,88,83,89,88,85,86,89,84,82,84,84,72,90,70,76,88,76,70,79,78,80,70,79,82,68,85,74,72,76,71,81,70,60,75,81,48,51,64,58,50,51,52,51,39,54,52,39,28,74,73,68,75,44,82,68,49,34,61,60,48,8,66,76,69,74,51,54,45,70,48,28,41,53,48,52,51,52,51,54,70,70,46,59,74,44,60,90,81,41,66,84,71,81,85,78,86,76,136

Foldseek 3Di:
DDDDDDDDDDDDDDDDDDDPDDDDPPDPPPDPPDPDDQPPQDPVCLVVLVVQQVVCCVVPVDGDALVNSCVVVVHDSSSSVVSVVVVVVVPPCDPPHDRPDPPPPDD

pLDDT: mean 70.66, std 19.59, range [36.84, 95.0]